Protein AF-A0A350T1P5-F1 (afdb_monomer_lite)

Sequence (65 aa):
VPLMEIVTEPDLRSPQEARELLIELRRMLRYIDASTANMEEGQFRCDANISQRSVDGAIVGAKVE

Foldseek 3Di:
DDDDDDDDDPPDDDPVVVVVVLVVVCVVCVVVVVDNCDVVVPRNDDDDWDFDADPVGHTDDDIDD

Radius of gyration: 14.48 Å; chains: 1; bounding box: 33×18×41 Å

Secondary structure (DSSP, 8-state):
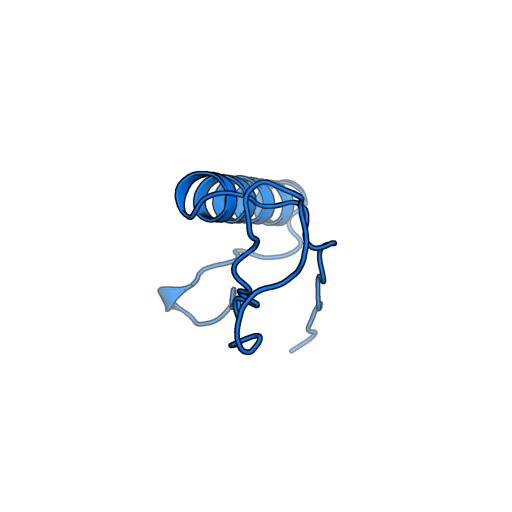---------S---SHHHHHHHHHHHHHHHHHTTS----TTTTSS-----EEEE-TTS-EEEEEE-

pLDDT: mean 95.33, std 3.22, range [77.06, 98.25]

Structure (mmCIF, N/CA/C/O backbone):
data_AF-A0A350T1P5-F1
#
_entry.id   AF-A0A350T1P5-F1
#
loop_
_atom_site.group_PDB
_atom_site.id
_atom_site.type_symbol
_atom_site.label_atom_id
_atom_site.label_alt_id
_atom_site.label_comp_id
_atom_site.label_asym_id
_atom_site.label_entity_id
_atom_site.label_seq_id
_atom_site.pdbx_PDB_ins_code
_atom_site.Cartn_x
_atom_site.Cartn_y
_atom_site.Cartn_z
_atom_site.occupancy
_atom_site.B_iso_or_equiv
_atom_site.auth_seq_id
_atom_site.auth_comp_id
_atom_site.auth_asym_id
_atom_site.auth_atom_id
_atom_site.pdbx_PDB_model_num
ATOM 1 N N . VAL A 1 1 ? -7.453 -9.849 16.102 1.00 77.06 1 VAL A N 1
ATOM 2 C CA . VAL A 1 1 ? -7.833 -8.677 15.280 1.00 77.06 1 VAL A CA 1
ATOM 3 C C . VAL A 1 1 ? -8.123 -9.191 13.878 1.00 77.06 1 VAL A C 1
ATOM 5 O O . VAL A 1 1 ? -7.301 -9.970 13.404 1.00 77.06 1 VAL A O 1
ATOM 8 N N . PRO A 1 2 ? -9.276 -8.880 13.264 1.00 93.12 2 PRO A N 1
ATOM 9 C CA . PRO A 1 2 ? -9.531 -9.246 11.871 1.00 93.12 2 PRO A CA 1
ATOM 10 C C . PRO A 1 2 ? -8.557 -8.505 10.945 1.00 93.12 2 PRO A C 1
ATOM 12 O O . PRO A 1 2 ? -8.202 -7.359 11.215 1.00 93.12 2 PRO A O 1
ATOM 15 N N . LEU A 1 3 ? -8.114 -9.167 9.878 1.00 95.50 3 LEU A N 1
ATOM 16 C CA . LEU A 1 3 ? -7.222 -8.599 8.868 1.00 95.50 3 LEU A CA 1
ATOM 17 C C . LEU A 1 3 ? -7.873 -8.711 7.491 1.00 95.50 3 LEU A C 1
ATOM 19 O O . LEU A 1 3 ? -8.625 -9.648 7.228 1.00 95.50 3 LEU A O 1
ATOM 23 N N . MET A 1 4 ? -7.564 -7.748 6.630 1.00 94.88 4 MET A N 1
ATOM 24 C CA . MET A 1 4 ? -7.937 -7.735 5.222 1.00 94.88 4 MET A CA 1
ATOM 25 C C . MET A 1 4 ? -6.658 -7.575 4.409 1.00 94.88 4 MET A C 1
ATOM 27 O O . MET A 1 4 ? -5.856 -6.687 4.700 1.00 94.88 4 MET A O 1
ATOM 31 N N . GLU A 1 5 ? -6.481 -8.430 3.410 1.00 97.50 5 GLU A N 1
ATOM 32 C CA . GLU A 1 5 ? -5.374 -8.359 2.464 1.00 97.50 5 GLU A CA 1
ATOM 33 C C . GLU A 1 5 ? -5.915 -7.892 1.113 1.00 97.50 5 GLU A C 1
ATOM 35 O O . GLU A 1 5 ? -6.902 -8.432 0.612 1.00 97.50 5 GLU A O 1
ATOM 40 N N . ILE A 1 6 ? -5.305 -6.845 0.559 1.00 96.81 6 ILE A N 1
ATOM 41 C CA . ILE A 1 6 ? -5.693 -6.247 -0.718 1.00 96.81 6 ILE A CA 1
ATOM 42 C C . ILE A 1 6 ? -4.477 -6.335 -1.632 1.00 96.81 6 ILE A C 1
ATOM 44 O O . ILE A 1 6 ? -3.476 -5.665 -1.390 1.00 96.81 6 ILE A O 1
ATOM 48 N N . VAL A 1 7 ? -4.577 -7.156 -2.675 1.00 97.88 7 VAL A N 1
ATOM 49 C CA . VAL A 1 7 ? -3.527 -7.332 -3.684 1.00 97.88 7 VAL A CA 1
ATOM 50 C C . VAL A 1 7 ? -3.962 -6.622 -4.958 1.00 97.88 7 VAL A C 1
ATOM 52 O O . VAL A 1 7 ? -5.073 -6.839 -5.440 1.00 97.88 7 VAL A O 1
ATOM 55 N N . THR A 1 8 ? -3.102 -5.761 -5.497 1.00 97.25 8 THR A N 1
ATOM 56 C CA . THR A 1 8 ? -3.357 -5.086 -6.772 1.00 97.25 8 THR A CA 1
ATOM 57 C C . THR A 1 8 ? -2.681 -5.807 -7.923 1.00 97.25 8 THR A C 1
ATOM 59 O O . THR A 1 8 ? -1.628 -6.423 -7.761 1.00 97.25 8 THR A O 1
ATOM 62 N N . GLU A 1 9 ? -3.239 -5.635 -9.115 1.00 97.62 9 GLU A N 1
ATOM 63 C CA . GLU A 1 9 ? -2.525 -5.937 -10.351 1.00 97.62 9 GLU A CA 1
ATOM 64 C C . GLU A 1 9 ? -1.295 -5.014 -10.507 1.00 97.62 9 GLU A C 1
ATOM 66 O O . GLU A 1 9 ? -1.256 -3.917 -9.930 1.00 97.62 9 GLU A O 1
ATOM 71 N N . PRO A 1 10 ? -0.258 -5.426 -11.261 1.00 94.94 10 PRO A N 1
ATOM 72 C CA . PRO A 1 10 ? 0.976 -4.662 -11.429 1.00 94.94 10 PRO A CA 1
ATOM 73 C C . PRO A 1 10 ? 0.798 -3.523 -12.446 1.00 94.94 10 PRO A C 1
ATOM 75 O O . PRO A 1 10 ? 1.490 -3.471 -13.467 1.00 94.94 10 PRO A O 1
ATOM 78 N N . ASP A 1 11 ? -0.115 -2.596 -12.165 1.00 95.19 11 ASP A N 1
ATOM 79 C CA . ASP A 1 11 ? -0.484 -1.487 -13.058 1.00 95.19 11 ASP A CA 1
ATOM 80 C C . ASP A 1 11 ? 0.208 -0.165 -12.720 1.00 95.19 11 ASP A C 1
ATOM 82 O O . ASP A 1 11 ? 0.329 0.700 -13.583 1.00 95.19 11 ASP A O 1
ATOM 86 N N . LEU A 1 12 ? 0.757 -0.043 -11.511 1.00 96.19 12 LEU A N 1
ATOM 87 C CA . LEU A 1 12 ? 1.502 1.138 -11.078 1.00 96.19 12 LEU A CA 1
ATOM 88 C C . LEU A 1 12 ? 2.813 1.276 -11.867 1.00 96.19 12 LEU A C 1
ATOM 90 O O . LEU A 1 12 ? 3.535 0.297 -12.095 1.00 96.19 12 LEU A O 1
ATOM 94 N N . ARG A 1 13 ? 3.123 2.497 -12.311 1.00 94.62 13 ARG A N 1
ATOM 95 C CA . ARG A 1 13 ? 4.314 2.825 -13.115 1.00 94.62 13 ARG A CA 1
ATOM 96 C C . ARG A 1 13 ? 5.233 3.840 -12.446 1.00 94.62 13 ARG A C 1
ATOM 98 O O . ARG A 1 13 ? 6.345 4.044 -12.929 1.00 94.62 13 ARG A O 1
ATOM 105 N N . SER A 1 14 ? 4.817 4.441 -11.332 1.00 96.38 14 SER A N 1
ATOM 106 C CA . SER A 1 14 ? 5.655 5.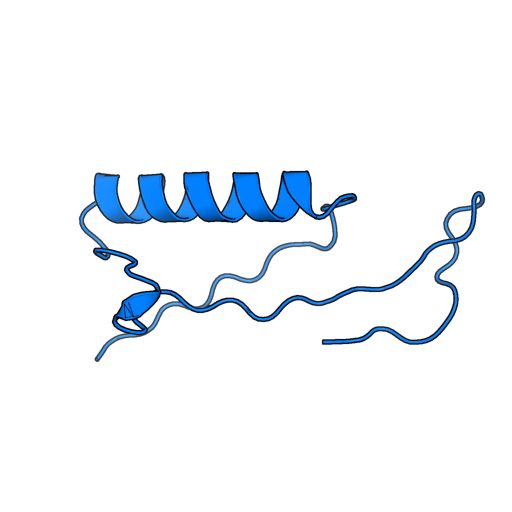364 -10.563 1.00 96.38 14 SER A CA 1
ATOM 107 C C . SER A 1 14 ? 5.440 5.258 -9.045 1.00 96.38 14 SER A C 1
ATOM 109 O O . SER A 1 14 ? 4.355 4.882 -8.591 1.00 96.38 14 SER A O 1
ATOM 111 N N . PRO A 1 15 ? 6.444 5.632 -8.225 1.00 97.31 15 PRO A N 1
ATOM 112 C CA . PRO A 1 15 ? 6.274 5.754 -6.774 1.00 97.31 15 PRO A CA 1
ATOM 113 C C . PRO A 1 15 ? 5.168 6.741 -6.369 1.00 97.31 15 PRO A C 1
ATOM 115 O O . PRO A 1 15 ? 4.528 6.576 -5.332 1.00 97.31 15 PRO A O 1
ATOM 118 N N . GLN A 1 16 ? 4.944 7.775 -7.180 1.00 98.06 16 GLN A N 1
ATOM 119 C CA . GLN A 1 16 ? 3.915 8.788 -6.965 1.00 98.06 16 GLN A CA 1
ATOM 120 C C . GLN A 1 16 ? 2.513 8.179 -7.079 1.00 98.06 16 GLN A C 1
ATOM 122 O O . GLN A 1 16 ? 1.725 8.332 -6.148 1.00 98.06 16 GLN A O 1
ATOM 127 N N . GLU A 1 17 ? 2.243 7.413 -8.140 1.00 98.06 17 GLU A N 1
ATOM 128 C CA . GLU A 1 17 ? 0.981 6.673 -8.304 1.00 98.06 17 GLU A CA 1
ATOM 129 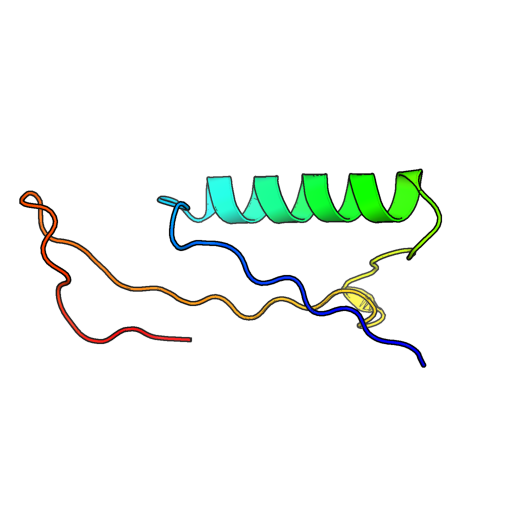C C . GLU A 1 17 ? 0.743 5.695 -7.145 1.00 98.06 17 GLU A C 1
ATOM 131 O O . GLU A 1 17 ? -0.363 5.617 -6.613 1.00 98.06 17 GLU A O 1
ATOM 136 N N . ALA A 1 18 ? 1.786 4.985 -6.696 1.00 97.88 18 ALA A N 1
ATOM 137 C CA . ALA A 1 18 ? 1.682 4.077 -5.554 1.00 97.88 18 ALA A CA 1
ATOM 138 C C . ALA A 1 18 ? 1.271 4.813 -4.267 1.00 97.88 18 ALA A C 1
ATOM 140 O O . ALA A 1 18 ? 0.412 4.348 -3.515 1.00 97.88 18 ALA A O 1
ATOM 141 N N . ARG A 1 19 ? 1.844 5.998 -4.020 1.00 97.50 19 ARG A N 1
ATOM 142 C CA . ARG A 1 19 ? 1.464 6.844 -2.882 1.00 97.50 19 ARG A CA 1
ATOM 143 C C . ARG A 1 19 ? 0.015 7.315 -2.990 1.00 97.50 19 ARG A C 1
ATOM 145 O O . ARG A 1 19 ? -0.700 7.288 -1.990 1.00 97.50 19 ARG A O 1
ATOM 152 N N . GLU A 1 20 ? -0.407 7.771 -4.164 1.00 98.19 20 GLU A N 1
ATOM 153 C CA . GLU A 1 20 ? -1.777 8.237 -4.405 1.00 98.19 20 GLU A CA 1
ATOM 154 C C . GLU A 1 20 ? -2.797 7.118 -4.184 1.00 98.19 20 GLU A C 1
ATOM 156 O O . GLU A 1 20 ? -3.772 7.320 -3.460 1.00 98.19 20 GLU A O 1
ATOM 161 N N . LEU A 1 21 ? -2.517 5.913 -4.692 1.00 98.00 21 LEU A N 1
ATOM 162 C CA . LEU A 1 21 ? -3.334 4.726 -4.452 1.00 98.00 21 LEU A CA 1
ATOM 163 C C . LEU A 1 21 ? -3.507 4.452 -2.951 1.00 98.00 21 LEU A C 1
ATOM 165 O O . LEU A 1 21 ? -4.628 4.257 -2.486 1.00 98.00 21 LEU A O 1
ATOM 169 N N . LEU A 1 22 ? -2.416 4.454 -2.176 1.00 97.56 22 LEU A N 1
ATOM 170 C CA . LEU A 1 22 ? -2.474 4.186 -0.735 1.00 97.56 22 LEU A CA 1
ATOM 171 C C . LEU A 1 22 ? -3.232 5.276 0.036 1.00 97.56 22 LEU A C 1
ATOM 173 O O . LEU A 1 22 ? -3.925 4.971 1.009 1.00 97.56 22 LEU A O 1
ATOM 177 N N . ILE A 1 23 ? -3.132 6.537 -0.394 1.00 97.81 23 ILE A N 1
ATOM 178 C CA . ILE A 1 23 ? -3.891 7.652 0.189 1.00 97.81 23 ILE A CA 1
ATOM 179 C C . ILE A 1 23 ? -5.389 7.475 -0.070 1.00 97.81 23 ILE A C 1
ATOM 181 O O . ILE A 1 23 ? -6.180 7.577 0.872 1.00 97.81 23 ILE A O 1
ATOM 185 N N . GLU A 1 24 ? -5.783 7.174 -1.308 1.00 98.12 24 GLU A N 1
ATOM 186 C CA . GLU A 1 24 ? -7.193 6.967 -1.644 1.00 98.12 24 GLU A CA 1
ATOM 187 C C . GLU A 1 24 ? -7.747 5.690 -1.002 1.00 98.12 24 GLU A C 1
ATOM 189 O O . GLU A 1 24 ? -8.859 5.708 -0.475 1.00 98.12 24 GLU A O 1
ATOM 194 N N . LEU A 1 25 ? -6.966 4.609 -0.923 1.00 97.75 25 LEU A N 1
ATOM 195 C CA . LEU A 1 25 ? -7.364 3.396 -0.207 1.00 97.75 25 LEU A CA 1
ATOM 196 C C . LEU A 1 25 ? -7.610 3.679 1.278 1.00 97.75 25 LEU A C 1
ATOM 198 O O . LEU A 1 25 ? -8.662 3.326 1.813 1.00 97.75 25 LEU A O 1
ATOM 202 N N . ARG A 1 26 ? -6.692 4.395 1.939 1.00 97.44 26 ARG A N 1
ATOM 203 C CA . ARG A 1 26 ? -6.875 4.836 3.327 1.00 97.44 26 ARG A CA 1
ATOM 204 C C . ARG A 1 26 ? -8.134 5.690 3.485 1.00 97.44 26 ARG A C 1
ATOM 206 O O . ARG A 1 26 ? -8.867 5.527 4.460 1.00 97.44 26 ARG A O 1
ATOM 213 N N . ARG A 1 27 ? -8.395 6.601 2.546 1.00 98.06 27 ARG A N 1
ATOM 214 C CA . ARG A 1 27 ? -9.596 7.445 2.550 1.00 98.06 27 ARG A CA 1
ATOM 215 C C . ARG A 1 27 ? -10.868 6.607 2.432 1.00 98.06 27 ARG A C 1
ATOM 217 O O . ARG A 1 27 ? -11.794 6.840 3.203 1.00 98.06 27 ARG A O 1
ATOM 224 N N . MET A 1 28 ? -10.903 5.628 1.527 1.00 98.25 28 MET A N 1
ATOM 225 C CA . MET A 1 28 ? -12.045 4.727 1.348 1.00 98.25 28 MET A CA 1
ATOM 226 C C . MET A 1 28 ? -12.314 3.893 2.602 1.00 98.25 28 MET A C 1
ATOM 228 O O . MET A 1 28 ? -13.446 3.875 3.077 1.00 98.25 28 MET A O 1
ATOM 232 N N . LEU A 1 29 ? -11.281 3.276 3.188 1.00 97.38 29 LEU A N 1
ATOM 233 C CA . LEU A 1 29 ? -11.408 2.459 4.404 1.00 97.38 29 LEU A CA 1
ATOM 234 C C . LEU A 1 29 ? -11.966 3.252 5.592 1.00 97.38 29 LEU A C 1
ATOM 236 O O . LEU A 1 29 ? -12.811 2.743 6.328 1.00 97.38 29 LEU A O 1
ATOM 240 N N . ARG A 1 30 ? -11.530 4.510 5.744 1.00 96.81 30 ARG A N 1
ATOM 241 C CA . ARG A 1 30 ? -12.052 5.423 6.769 1.00 96.81 30 ARG A CA 1
ATOM 242 C C . ARG A 1 30 ? -13.466 5.900 6.461 1.00 96.81 30 ARG A C 1
ATOM 244 O O . ARG A 1 30 ? -14.241 6.108 7.384 1.00 96.81 30 ARG A O 1
ATOM 251 N N . TYR A 1 31 ? -13.796 6.097 5.186 1.00 98.25 31 TYR A N 1
ATOM 252 C CA . TYR A 1 31 ? -15.123 6.548 4.771 1.00 98.25 31 TYR A CA 1
ATOM 253 C C . TYR A 1 31 ? -16.207 5.503 5.058 1.00 98.25 31 TYR A C 1
ATOM 255 O O . TYR A 1 31 ? -17.290 5.861 5.507 1.00 98.25 31 TYR A O 1
ATOM 263 N N . ILE A 1 32 ? -15.907 4.219 4.840 1.00 98.06 32 ILE A N 1
ATOM 264 C CA . ILE A 1 32 ? -16.834 3.109 5.119 1.00 98.06 32 ILE A CA 1
ATOM 265 C C . ILE A 1 32 ? -16.775 2.608 6.573 1.00 98.06 32 ILE A C 1
ATOM 267 O O . ILE A 1 32 ? -17.422 1.616 6.892 1.00 98.06 32 ILE A O 1
ATOM 271 N N . ASP A 1 33 ? -15.975 3.255 7.427 1.00 96.56 33 ASP A N 1
ATOM 272 C CA . ASP A 1 33 ? -15.745 2.891 8.833 1.00 96.56 33 ASP A CA 1
ATOM 273 C C . ASP A 1 33 ? -15.243 1.446 9.052 1.00 96.56 33 ASP A C 1
ATOM 275 O O . ASP A 1 33 ? -15.487 0.817 10.078 1.00 96.56 33 ASP A O 1
ATOM 279 N N . ALA A 1 34 ? -14.513 0.893 8.075 1.00 96.06 34 ALA A N 1
ATOM 280 C CA . ALA A 1 34 ? -13.939 -0.451 8.181 1.00 96.06 34 ALA A CA 1
ATOM 281 C C . ALA A 1 34 ? -12.607 -0.460 8.946 1.00 96.06 34 ALA A C 1
ATOM 283 O O . ALA A 1 34 ? -12.255 -1.457 9.577 1.00 96.06 34 ALA A O 1
ATOM 284 N N . SER A 1 35 ? -11.831 0.626 8.853 1.00 95.50 35 SER A N 1
ATOM 285 C CA . SER A 1 35 ? -10.555 0.789 9.555 1.00 95.50 35 SER A CA 1
ATOM 286 C C . SER A 1 35 ? -10.126 2.258 9.589 1.00 95.50 35 SER A C 1
ATOM 288 O O . SER A 1 35 ? -10.298 3.003 8.625 1.00 95.50 35 SER A O 1
ATOM 290 N N . THR A 1 36 ? -9.473 2.665 10.676 1.00 94.25 36 THR A N 1
ATOM 291 C CA . THR A 1 36 ? -8.731 3.933 10.799 1.00 94.25 36 THR A CA 1
ATOM 292 C C . THR A 1 36 ? -7.523 3.996 9.860 1.00 94.25 36 THR A C 1
ATOM 294 O O . THR A 1 36 ? -7.066 5.093 9.512 1.00 94.25 36 THR A O 1
ATOM 297 N N . ALA A 1 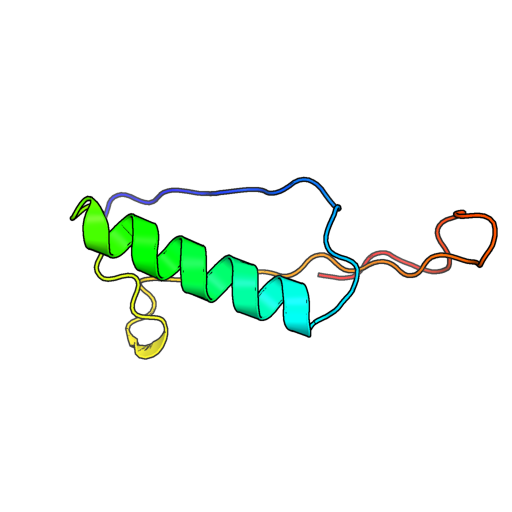37 ? -7.016 2.825 9.451 1.00 95.38 37 ALA A N 1
ATOM 298 C CA . ALA A 1 37 ? -5.893 2.642 8.540 1.00 95.38 37 ALA A CA 1
ATOM 299 C C . ALA A 1 37 ? -4.694 3.550 8.892 1.00 95.38 37 ALA A C 1
ATOM 301 O O . ALA A 1 37 ? -4.123 4.233 8.037 1.00 95.38 37 ALA A O 1
ATOM 302 N N . ASN A 1 38 ? -4.345 3.616 10.184 1.00 94.19 38 ASN A N 1
ATOM 303 C CA . ASN A 1 38 ? -3.196 4.373 10.667 1.00 94.19 38 ASN A CA 1
ATOM 304 C C . ASN A 1 38 ? -1.906 3.547 10.514 1.00 94.19 38 ASN A C 1
AT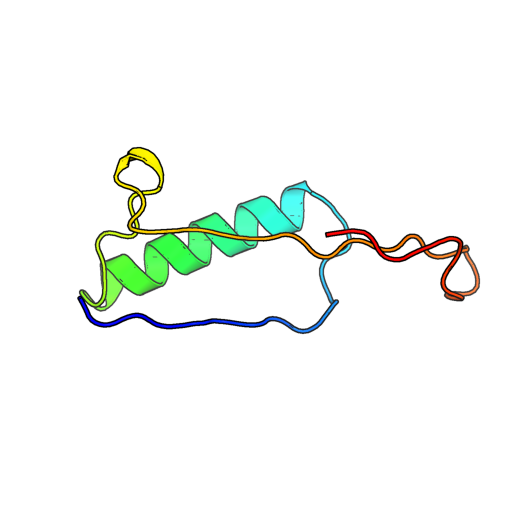OM 306 O O . ASN A 1 38 ? -1.775 2.475 11.103 1.00 94.19 38 ASN A O 1
ATOM 310 N N . MET A 1 39 ? -0.950 4.052 9.731 1.00 93.50 39 MET A N 1
ATOM 311 C CA . MET A 1 39 ? 0.339 3.383 9.524 1.00 93.50 39 MET A CA 1
ATOM 312 C C . MET A 1 39 ? 1.232 3.441 10.771 1.00 93.50 39 MET A C 1
ATOM 314 O O . MET A 1 39 ? 1.928 2.471 11.047 1.00 93.50 39 MET A O 1
ATOM 318 N N . GLU A 1 40 ? 1.181 4.524 11.556 1.00 94.00 40 GLU A N 1
ATOM 319 C CA . GLU A 1 40 ? 2.007 4.689 12.768 1.00 94.00 40 GLU A CA 1
ATOM 320 C C . GLU A 1 40 ? 1.630 3.682 13.862 1.00 94.00 40 GLU A C 1
ATOM 322 O O . GLU A 1 40 ? 2.483 3.186 14.591 1.00 94.00 40 GLU A O 1
ATOM 327 N N . GLU A 1 41 ? 0.346 3.327 13.928 1.00 93.81 41 GLU A N 1
ATOM 328 C CA . GLU A 1 41 ? -0.189 2.306 14.836 1.00 93.81 41 GLU A CA 1
ATOM 329 C C . GLU A 1 41 ? -0.151 0.891 14.223 1.00 93.81 41 GLU A C 1
ATOM 331 O O . GLU A 1 41 ? -0.630 -0.063 14.834 1.00 93.81 41 GLU A O 1
ATOM 336 N N . GLY A 1 42 ? 0.378 0.733 13.002 1.00 93.38 42 GLY A N 1
ATOM 337 C CA . GLY A 1 42 ? 0.481 -0.556 12.308 1.00 93.38 42 GLY A CA 1
ATOM 338 C C . GLY A 1 42 ? -0.843 -1.129 11.782 1.00 93.38 42 GLY A C 1
ATOM 339 O O . GLY A 1 42 ? -0.893 -2.286 11.362 1.00 93.38 42 GLY A O 1
ATOM 340 N N . GLN A 1 43 ? -1.918 -0.339 11.773 1.00 94.88 43 GLN A N 1
ATOM 341 C CA . GLN A 1 43 ? -3.247 -0.737 11.285 1.00 94.88 43 GLN A CA 1
ATOM 342 C C . GLN A 1 43 ? -3.344 -0.732 9.754 1.00 94.88 43 GLN A C 1
ATOM 344 O O . GLN A 1 43 ? -4.303 -1.263 9.195 1.00 94.88 43 GLN A O 1
ATOM 349 N N . PHE A 1 44 ? -2.369 -0.124 9.075 1.00 96.81 44 PHE A N 1
ATOM 350 C CA . PHE A 1 44 ? -2.239 -0.144 7.624 1.00 96.81 44 PHE A CA 1
ATOM 351 C C . PHE A 1 44 ? -0.788 -0.417 7.246 1.00 96.81 44 PHE A C 1
ATOM 353 O O . PHE A 1 44 ? 0.119 0.298 7.670 1.00 96.81 44 PHE A O 1
ATOM 360 N N . ARG A 1 45 ? -0.577 -1.489 6.486 1.00 96.88 45 ARG A N 1
ATOM 361 C CA . ARG A 1 45 ? 0.734 -1.989 6.065 1.00 96.88 45 ARG A CA 1
ATOM 362 C C . ARG A 1 45 ? 0.688 -2.248 4.566 1.00 96.88 45 ARG A C 1
ATOM 364 O O . ARG A 1 45 ? -0.383 -2.532 4.034 1.00 96.88 45 ARG A O 1
ATOM 371 N N . CYS A 1 46 ? 1.829 -2.108 3.910 1.00 96.50 46 CYS A N 1
ATOM 372 C CA . CYS A 1 46 ? 1.962 -2.290 2.475 1.00 96.50 46 CYS A CA 1
ATOM 373 C C . CYS A 1 46 ? 3.363 -2.818 2.181 1.00 96.50 46 CYS A C 1
ATOM 375 O O . CYS A 1 46 ? 4.336 -2.165 2.563 1.00 96.50 46 CYS A O 1
ATOM 377 N N . ASP A 1 47 ? 3.426 -3.946 1.482 1.00 97.44 47 ASP A N 1
ATOM 378 C CA . ASP A 1 47 ? 4.647 -4.486 0.894 1.00 97.44 47 ASP A CA 1
ATOM 379 C C . ASP A 1 47 ? 4.599 -4.222 -0.618 1.00 97.44 47 ASP A C 1
ATOM 381 O O . ASP A 1 47 ? 3.563 -4.402 -1.269 1.00 97.44 47 ASP A O 1
ATOM 385 N N . ALA A 1 48 ? 5.696 -3.717 -1.185 1.00 96.62 48 ALA A N 1
ATOM 386 C CA . ALA A 1 48 ? 5.715 -3.186 -2.543 1.00 96.62 48 ALA A CA 1
ATOM 387 C C . ALA A 1 48 ? 6.489 -4.107 -3.483 1.00 96.62 48 ALA A C 1
ATOM 389 O O . ALA A 1 48 ? 7.699 -4.237 -3.414 1.00 96.62 48 ALA A O 1
ATOM 390 N N . ASN A 1 49 ? 5.786 -4.679 -4.451 1.00 96.94 49 ASN A N 1
ATOM 391 C CA . ASN A 1 49 ? 6.382 -5.568 -5.434 1.00 96.94 49 ASN A CA 1
ATOM 392 C C . ASN A 1 49 ? 6.828 -4.777 -6.677 1.00 96.94 49 ASN A C 1
ATOM 394 O O . ASN A 1 49 ? 5.991 -4.245 -7.407 1.00 96.94 49 ASN A O 1
ATOM 398 N N . ILE A 1 50 ? 8.135 -4.718 -6.947 1.00 96.62 50 ILE A N 1
ATOM 399 C CA . ILE A 1 50 ? 8.729 -3.878 -7.998 1.00 96.62 50 ILE A CA 1
ATOM 400 C C . ILE A 1 50 ? 9.537 -4.724 -8.987 1.00 96.62 50 ILE A C 1
ATOM 402 O O . ILE A 1 50 ? 10.369 -5.548 -8.618 1.00 96.62 50 ILE A O 1
ATOM 406 N N . SER A 1 51 ? 9.334 -4.475 -10.279 1.00 95.38 51 SER A N 1
ATOM 407 C CA . SER A 1 51 ? 10.160 -5.003 -11.370 1.00 95.38 51 SER A CA 1
ATOM 408 C C . SER A 1 51 ? 10.374 -3.917 -12.419 1.00 95.38 51 SER A C 1
ATOM 410 O O . SER A 1 51 ? 9.444 -3.160 -12.701 1.00 95.38 51 SER A O 1
ATOM 412 N N . GLN A 1 52 ? 11.557 -3.854 -13.027 1.00 94.75 52 GLN A N 1
ATOM 413 C CA . GLN A 1 52 ? 11.827 -2.915 -14.118 1.00 94.75 52 GLN A CA 1
ATOM 414 C C . GLN A 1 52 ? 11.435 -3.523 -15.465 1.00 94.75 52 GLN A C 1
ATOM 416 O O . GLN A 1 52 ? 11.432 -4.743 -15.632 1.00 94.75 52 GLN A O 1
ATOM 421 N N . ARG A 1 53 ? 11.097 -2.668 -16.433 1.00 92.69 53 ARG A N 1
ATOM 422 C CA . ARG A 1 53 ? 10.799 -3.076 -17.808 1.00 92.69 53 ARG A CA 1
ATOM 423 C C . ARG A 1 53 ? 11.653 -2.289 -18.792 1.00 92.69 53 ARG A C 1
ATOM 425 O O . ARG A 1 53 ? 11.893 -1.102 -18.582 1.00 92.69 53 ARG A O 1
ATOM 432 N N . SER A 1 54 ? 12.098 -2.945 -19.856 1.00 93.31 54 SER A N 1
ATOM 433 C CA . SER A 1 54 ? 12.693 -2.281 -21.014 1.00 93.31 54 SER A CA 1
ATOM 434 C C . SER A 1 54 ? 11.623 -1.537 -21.816 1.00 93.31 54 SER A C 1
ATOM 436 O O . SER A 1 54 ? 10.421 -1.691 -21.596 1.00 93.31 54 SER A O 1
ATOM 438 N N . VAL A 1 55 ? 12.065 -0.707 -22.762 1.00 90.94 55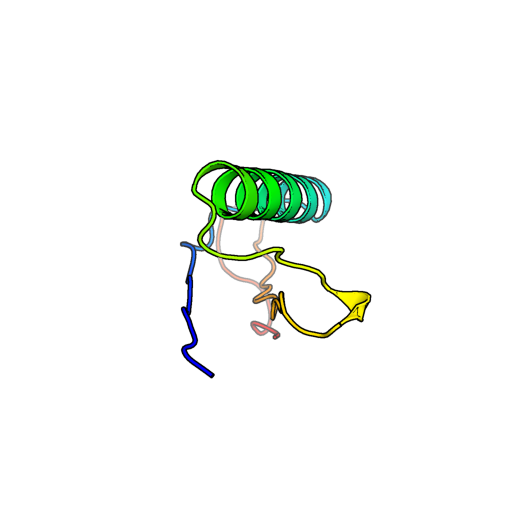 VAL A N 1
ATOM 439 C CA . VAL A 1 55 ? 11.183 0.131 -23.596 1.00 90.94 55 VAL A CA 1
ATOM 440 C C . VAL A 1 55 ? 10.210 -0.707 -24.442 1.00 90.94 55 VAL A C 1
ATOM 442 O O . VAL A 1 55 ? 9.111 -0.254 -24.742 1.00 90.94 55 VAL A O 1
ATOM 445 N N . ASP A 1 56 ? 10.582 -1.940 -24.784 1.00 91.94 56 ASP A N 1
ATOM 446 C CA . ASP A 1 56 ? 9.747 -2.924 -25.488 1.00 91.94 56 ASP A CA 1
ATOM 447 C C . ASP A 1 56 ? 8.798 -3.716 -24.560 1.00 91.94 56 ASP A C 1
ATOM 449 O O . ASP A 1 56 ? 8.042 -4.569 -25.021 1.00 91.94 56 ASP A O 1
ATOM 453 N N . GLY A 1 57 ? 8.805 -3.424 -23.254 1.00 87.00 57 GLY A N 1
ATOM 454 C CA . GLY A 1 57 ? 7.878 -3.973 -22.264 1.00 87.00 57 GLY A CA 1
ATOM 455 C C . GLY A 1 57 ? 8.318 -5.278 -21.597 1.00 87.00 57 GLY A C 1
ATOM 456 O O . GLY A 1 57 ? 7.619 -5.740 -20.682 1.00 87.00 57 GLY A O 1
ATOM 457 N N . ALA A 1 58 ? 9.460 -5.852 -21.994 1.00 91.50 58 ALA A N 1
ATOM 458 C CA . ALA A 1 58 ? 10.020 -7.035 -21.347 1.00 91.50 58 ALA A CA 1
ATOM 459 C C . ALA A 1 58 ? 10.497 -6.710 -19.922 1.00 91.50 58 ALA A C 1
ATOM 461 O O . ALA A 1 58 ? 11.006 -5.624 -19.655 1.00 91.50 58 ALA A O 1
ATOM 462 N N . ILE A 1 59 ? 10.317 -7.645 -18.985 1.00 91.94 59 ILE A N 1
ATOM 463 C CA . ILE A 1 59 ? 10.829 -7.490 -17.617 1.00 91.94 59 ILE A CA 1
ATOM 464 C C . ILE A 1 59 ? 12.354 -7.606 -17.652 1.00 91.94 59 ILE A C 1
ATOM 466 O O . ILE A 1 59 ? 12.899 -8.545 -18.232 1.00 91.94 59 ILE A O 1
ATOM 470 N N . VAL A 1 60 ? 13.032 -6.660 -17.007 1.00 93.44 60 VAL A N 1
ATOM 471 C CA . VAL A 1 60 ? 14.489 -6.609 -16.903 1.00 93.44 60 VAL A CA 1
ATOM 472 C C . VAL A 1 60 ? 14.890 -6.744 -15.441 1.00 93.44 60 VAL A C 1
ATOM 474 O O . VAL A 1 60 ? 14.420 -6.002 -14.579 1.00 93.44 60 VAL A O 1
ATOM 477 N N . GLY A 1 61 ? 15.803 -7.676 -15.175 1.00 91.75 61 GLY A N 1
ATOM 478 C CA . GLY A 1 61 ? 16.277 -7.962 -13.826 1.00 91.75 61 GLY A CA 1
ATOM 479 C C . GLY A 1 61 ? 15.274 -8.755 -12.987 1.00 91.75 61 GLY A C 1
ATOM 480 O O . GLY A 1 61 ? 14.272 -9.270 -13.482 1.00 91.75 61 GLY A O 1
ATOM 481 N N . ALA A 1 62 ? 15.590 -8.893 -11.703 1.00 93.19 62 ALA A N 1
ATOM 482 C CA . ALA A 1 62 ? 14.735 -9.594 -10.758 1.00 93.19 62 ALA A CA 1
ATOM 483 C C . ALA A 1 62 ? 13.582 -8.700 -10.285 1.00 93.19 62 ALA A C 1
ATOM 485 O O . ALA A 1 62 ? 13.730 -7.484 -10.146 1.00 93.19 62 ALA A O 1
ATOM 486 N N . LYS A 1 63 ? 12.445 -9.331 -9.988 1.00 94.31 63 LYS A N 1
ATOM 487 C CA . LYS A 1 63 ? 11.403 -8.724 -9.163 1.00 94.31 63 LYS A CA 1
ATOM 488 C C . LYS A 1 63 ? 11.905 -8.663 -7.718 1.00 94.31 63 LYS A C 1
ATOM 490 O O . LYS A 1 63 ? 12.469 -9.641 -7.231 1.00 94.31 63 LYS A O 1
ATOM 495 N N . VAL A 1 64 ? 11.685 -7.532 -7.063 1.00 96.12 64 VAL A N 1
ATOM 496 C CA . VAL A 1 64 ? 12.015 -7.290 -5.656 1.00 96.12 64 VAL A CA 1
ATOM 497 C C . VAL A 1 64 ? 10.732 -6.962 -4.899 1.00 96.12 64 VAL A C 1
ATOM 499 O O . VAL A 1 64 ? 9.791 -6.421 -5.483 1.00 96.12 64 VAL A O 1
ATOM 502 N N . GLU A 1 65 ? 10.703 -7.333 -3.627 1.00 93.31 65 GLU A N 1
ATOM 503 C CA . GLU A 1 65 ? 9.681 -6.983 -2.639 1.00 93.31 65 GLU A CA 1
ATOM 504 C C . GLU A 1 65 ? 10.295 -6.071 -1.571 1.00 93.31 65 GLU A C 1
ATOM 506 O O . GLU A 1 65 ? 11.475 -6.318 -1.215 1.00 93.31 65 GLU A O 1
#